Protein AF-A0A0G4M0W9-F1 (afdb_monomer)

Structure (mmCIF, N/CA/C/O backbone):
data_AF-A0A0G4M0W9-F1
#
_entry.id   AF-A0A0G4M0W9-F1
#
loop_
_atom_site.group_PDB
_atom_site.id
_atom_site.type_symbol
_atom_site.label_atom_id
_atom_site.label_alt_id
_atom_site.label_comp_id
_atom_site.label_asym_id
_atom_site.label_entity_id
_atom_site.label_seq_id
_atom_site.pdbx_PDB_ins_code
_atom_site.Cartn_x
_atom_site.Cartn_y
_atom_site.Cartn_z
_atom_site.occupancy
_atom_site.B_iso_or_equiv
_atom_site.auth_seq_id
_atom_site.auth_comp_id
_atom_site.auth_asym_id
_atom_site.auth_atom_id
_atom_site.pdbx_PDB_model_num
ATOM 1 N N . MET A 1 1 ? -17.917 -5.227 -15.278 1.00 33.41 1 MET A N 1
ATOM 2 C CA . MET A 1 1 ? -16.568 -4.629 -15.193 1.00 33.41 1 MET A CA 1
ATOM 3 C C . MET A 1 1 ? -16.250 -4.399 -13.725 1.00 33.41 1 MET A C 1
ATOM 5 O O . MET A 1 1 ? -16.982 -3.657 -13.080 1.00 33.41 1 MET A O 1
ATOM 9 N N . SER A 1 2 ? -15.272 -5.132 -13.185 1.00 32.53 2 SER A N 1
ATOM 10 C CA . SER A 1 2 ? -14.886 -5.093 -11.767 1.00 32.53 2 SER A CA 1
ATOM 11 C C . SER A 1 2 ? -14.351 -3.718 -11.388 1.00 32.53 2 SER A C 1
ATOM 13 O O . SER A 1 2 ? -13.368 -3.264 -11.968 1.00 32.53 2 SER A O 1
ATOM 15 N N . SER A 1 3 ? -14.965 -3.065 -10.403 1.00 40.91 3 SER A N 1
ATOM 16 C CA . SER A 1 3 ? -14.308 -1.964 -9.706 1.00 40.91 3 SER A CA 1
ATOM 17 C C . SER A 1 3 ? -13.368 -2.572 -8.673 1.00 40.91 3 SER A C 1
ATOM 19 O O . SER A 1 3 ? -13.816 -2.987 -7.604 1.00 40.91 3 SER A O 1
ATOM 21 N N . SER A 1 4 ? -12.072 -2.631 -8.980 1.00 42.09 4 SER A N 1
ATOM 22 C CA . SER A 1 4 ? -11.063 -2.657 -7.920 1.00 42.09 4 SER A CA 1
ATOM 23 C C . SER A 1 4 ? -11.375 -1.505 -6.966 1.00 42.09 4 SER A C 1
ATOM 25 O O . SER A 1 4 ? -11.640 -0.389 -7.417 1.00 42.09 4 SER A O 1
ATOM 27 N N . THR A 1 5 ? -11.378 -1.753 -5.659 1.00 53.47 5 THR A N 1
ATOM 28 C CA . THR A 1 5 ? -11.668 -0.750 -4.618 1.00 53.47 5 THR A CA 1
ATOM 29 C C . THR A 1 5 ? -10.527 0.261 -4.439 1.00 53.47 5 THR A C 1
ATOM 31 O O . THR A 1 5 ? -10.296 0.761 -3.348 1.00 53.47 5 THR A O 1
ATOM 34 N N . SER A 1 6 ? -9.806 0.564 -5.522 1.00 46.72 6 SER A N 1
ATOM 35 C CA . SER A 1 6 ? -8.781 1.596 -5.594 1.00 46.72 6 SER A CA 1
ATOM 36 C C . SER A 1 6 ? -9.390 2.963 -5.305 1.00 46.72 6 SER 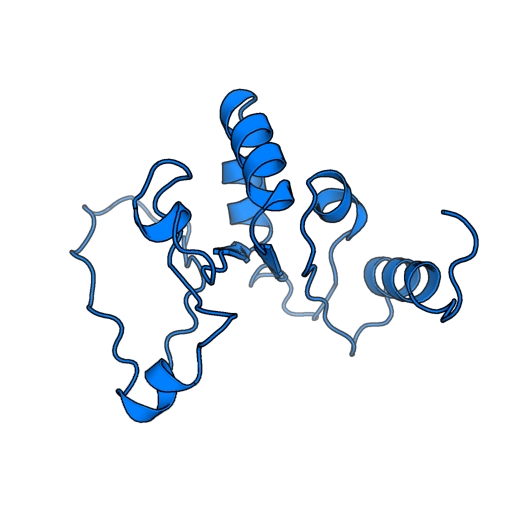A C 1
ATOM 38 O O . SER A 1 6 ? -10.316 3.375 -6.015 1.00 46.72 6 SER A O 1
ATOM 40 N N . ASP A 1 7 ? -8.828 3.680 -4.333 1.00 52.19 7 ASP A N 1
ATOM 41 C CA . ASP A 1 7 ? -9.039 5.118 -4.188 1.00 52.19 7 ASP A CA 1
ATOM 42 C C . ASP A 1 7 ? -8.621 5.801 -5.495 1.00 52.19 7 ASP A C 1
ATOM 44 O O . ASP A 1 7 ? -7.444 5.847 -5.845 1.00 52.19 7 ASP A O 1
ATOM 48 N N . ASN A 1 8 ? -9.599 6.277 -6.264 1.00 43.56 8 ASN A N 1
ATOM 49 C CA . ASN A 1 8 ? -9.361 7.038 -7.482 1.00 43.56 8 ASN A CA 1
ATOM 50 C C . ASN A 1 8 ? -9.607 8.521 -7.194 1.00 43.56 8 ASN A C 1
ATOM 52 O O . ASN A 1 8 ? -10.633 9.067 -7.591 1.00 43.56 8 ASN A O 1
ATOM 56 N N . ASP A 1 9 ? -8.676 9.154 -6.484 1.00 48.81 9 ASP A N 1
ATOM 57 C CA . ASP A 1 9 ? -8.656 10.607 -6.294 1.00 48.81 9 ASP A CA 1
ATOM 58 C C . ASP A 1 9 ? -7.920 11.246 -7.489 1.00 48.81 9 ASP A C 1
ATOM 60 O O . ASP A 1 9 ? -6.714 11.485 -7.450 1.00 48.81 9 ASP A O 1
ATOM 64 N N . SER A 1 10 ? -8.631 11.495 -8.595 1.00 40.62 10 SER A N 1
ATOM 65 C CA . SER A 1 10 ? -8.124 12.378 -9.656 1.00 40.62 10 SER A CA 1
ATOM 66 C C . SER A 1 10 ? -8.083 13.821 -9.142 1.00 40.62 10 SER A C 1
ATOM 68 O O . SER A 1 10 ? -9.080 14.323 -8.627 1.00 40.62 10 SER A O 1
ATOM 70 N N . ALA A 1 11 ? -6.942 14.495 -9.307 1.00 45.91 11 ALA A N 1
ATOM 71 C CA . ALA A 1 11 ? -6.767 15.918 -9.023 1.00 45.91 11 ALA A CA 1
ATOM 72 C C . ALA A 1 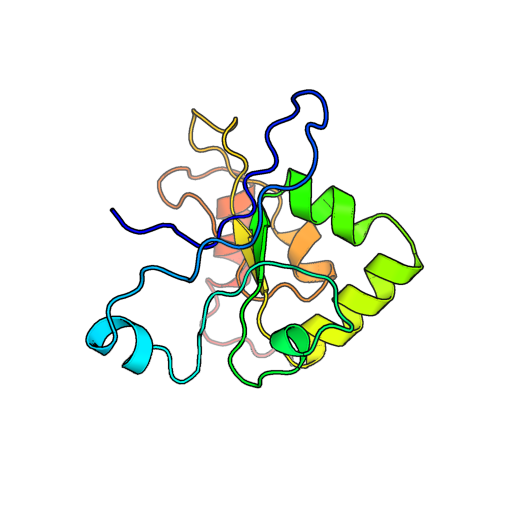11 ? -7.573 16.776 -10.019 1.00 45.91 11 ALA A C 1
ATOM 74 O O . ALA A 1 11 ? -7.057 17.241 -11.030 1.00 45.91 11 ALA A O 1
ATOM 75 N N . GLY A 1 12 ? -8.863 16.942 -9.742 1.00 38.09 12 GLY A N 1
ATOM 76 C CA . GLY A 1 12 ? -9.778 17.854 -10.420 1.00 38.09 12 GLY A CA 1
ATOM 77 C C . GLY A 1 12 ? -10.787 18.379 -9.401 1.00 38.09 12 GLY A C 1
ATOM 78 O O . GLY A 1 12 ? -11.150 17.666 -8.467 1.00 38.09 12 GLY A O 1
ATOM 79 N N . GLU A 1 13 ? -11.165 19.646 -9.533 1.00 38.12 13 GLU A N 1
ATOM 80 C CA . GLU A 1 13 ? -11.952 20.431 -8.575 1.00 38.12 13 GLU A CA 1
ATOM 81 C C . GLU A 1 13 ? -13.136 19.670 -7.937 1.00 38.12 13 GLU A C 1
ATOM 83 O O . GLU A 1 13 ? -13.900 18.964 -8.599 1.00 38.12 13 GLU A O 1
ATOM 88 N N . ARG A 1 14 ? -13.285 19.816 -6.610 1.00 46.03 14 ARG A N 1
ATOM 89 C CA . ARG A 1 14 ? -14.294 19.124 -5.789 1.00 46.03 14 ARG A CA 1
ATOM 90 C C . ARG A 1 14 ? -15.722 19.500 -6.203 1.00 46.03 14 ARG A C 1
ATOM 92 O O . ARG A 1 14 ? -16.247 20.521 -5.770 1.00 46.03 14 ARG A O 1
ATOM 99 N N . ALA A 1 15 ? -16.391 18.599 -6.918 1.00 38.00 15 ALA A N 1
ATOM 100 C CA . ALA A 1 15 ? -17.849 18.489 -6.907 1.00 38.00 15 ALA A CA 1
ATOM 101 C C . ALA A 1 15 ? -18.310 17.660 -5.681 1.00 38.00 15 ALA A C 1
ATOM 103 O O . ALA A 1 15 ? -17.584 16.758 -5.250 1.00 38.00 15 ALA A O 1
ATOM 104 N N . PRO A 1 16 ? -19.493 17.937 -5.094 1.00 36.97 16 PRO A N 1
ATOM 105 C CA . PRO A 1 16 ? -19.964 17.270 -3.880 1.00 36.97 16 PRO A CA 1
ATOM 106 C C . PRO A 1 16 ? -20.094 15.753 -4.082 1.00 36.97 16 PRO A C 1
ATOM 108 O O . PRO A 1 16 ? -20.536 15.283 -5.133 1.00 36.97 16 PRO A O 1
ATOM 111 N N . SER A 1 17 ? -19.682 14.993 -3.063 1.00 44.91 17 SER A N 1
ATOM 112 C CA . SE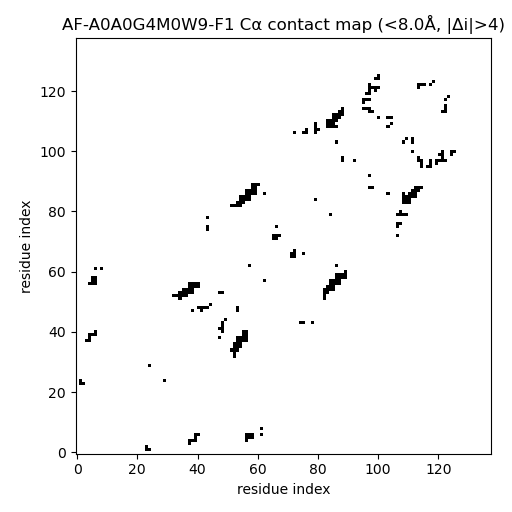R A 1 17 ? -19.545 13.536 -3.095 1.00 44.91 17 SER A CA 1
ATOM 113 C C . SER A 1 17 ? -20.845 12.843 -3.519 1.00 44.91 17 SER A C 1
ATOM 115 O O . SER A 1 17 ? -21.847 12.807 -2.801 1.00 44.91 17 SER A O 1
ATOM 117 N N . LYS A 1 18 ? -20.836 12.248 -4.718 1.00 37.72 18 LYS A N 1
ATOM 118 C CA . LYS A 1 18 ? -21.913 11.354 -5.145 1.00 37.72 18 LYS A CA 1
ATOM 119 C C . LYS A 1 18 ? -21.889 10.103 -4.266 1.00 37.72 18 LYS A C 1
ATOM 121 O O . LYS A 1 18 ? -20.885 9.401 -4.190 1.00 37.72 18 LYS A O 1
ATOM 126 N N . ARG A 1 19 ? -23.030 9.879 -3.607 1.00 43.84 19 ARG A N 1
ATOM 127 C CA . ARG A 1 19 ? -23.401 8.748 -2.745 1.00 43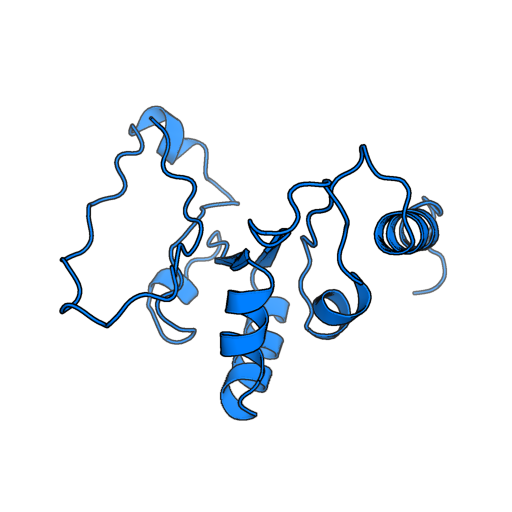.84 19 ARG A CA 1
ATOM 128 C C . ARG A 1 19 ? -22.793 7.417 -3.196 1.00 43.84 19 ARG A C 1
ATOM 130 O O . ARG A 1 19 ? -22.819 7.093 -4.382 1.00 43.84 19 ARG A O 1
ATOM 137 N N . ASN A 1 20 ? -22.331 6.652 -2.203 1.00 45.31 20 ASN A N 1
ATOM 138 C CA . ASN A 1 20 ? -21.870 5.268 -2.290 1.00 45.31 20 ASN A CA 1
ATOM 139 C C . ASN A 1 20 ? -22.658 4.467 -3.329 1.00 45.31 20 ASN A C 1
ATOM 141 O O . ASN A 1 20 ? -23.803 4.084 -3.099 1.00 45.31 20 ASN A O 1
ATOM 145 N N . SER A 1 21 ? -22.025 4.172 -4.464 1.00 46.06 21 SER A N 1
ATOM 146 C CA . SER A 1 21 ? -22.485 3.075 -5.298 1.00 46.06 21 SER A CA 1
ATOM 147 C C . SER A 1 21 ? -22.295 1.788 -4.488 1.00 46.06 21 SER A C 1
ATOM 149 O O . SER A 1 21 ? -21.155 1.538 -4.077 1.00 46.06 21 SER A O 1
ATOM 151 N N . PRO A 1 22 ? -23.341 0.980 -4.251 1.00 55.78 22 PRO A N 1
ATOM 152 C CA . PRO A 1 22 ? -23.174 -0.306 -3.588 1.00 55.78 22 PRO A CA 1
ATOM 153 C C . PRO A 1 22 ? -22.158 -1.134 -4.379 1.00 55.78 22 PRO A C 1
ATOM 155 O O . PRO A 1 22 ? -22.149 -1.085 -5.615 1.00 55.78 22 PRO A O 1
ATOM 158 N N . ASN A 1 23 ? -21.270 -1.838 -3.672 1.00 64.81 23 ASN A N 1
ATOM 159 C CA . ASN A 1 23 ? -20.318 -2.756 -4.289 1.00 64.81 23 ASN A CA 1
ATOM 160 C C . ASN A 1 23 ? -21.085 -3.692 -5.232 1.00 64.81 23 ASN A C 1
ATOM 162 O O . ASN A 1 23 ? -21.911 -4.484 -4.791 1.00 64.81 23 ASN A O 1
ATOM 166 N N . LYS A 1 24 ? -20.834 -3.582 -6.543 1.00 81.62 24 LYS A N 1
ATOM 167 C CA . LYS A 1 24 ? -21.528 -4.362 -7.587 1.00 81.62 24 LYS A CA 1
ATOM 168 C C . LYS A 1 24 ? -20.970 -5.786 -7.723 1.00 81.62 24 LYS A C 1
ATOM 170 O O . LYS A 1 24 ? -21.115 -6.412 -8.772 1.00 81.62 24 LYS A O 1
ATOM 175 N N . THR A 1 25 ? -20.279 -6.270 -6.698 1.00 86.31 25 THR A N 1
ATOM 176 C CA . THR A 1 25 ? -19.731 -7.621 -6.644 1.00 86.31 25 THR A CA 1
ATOM 177 C C . THR A 1 25 ? -20.893 -8.602 -6.572 1.00 86.31 25 THR A C 1
ATOM 179 O O . THR A 1 25 ? -21.743 -8.500 -5.690 1.00 86.31 25 THR A O 1
ATOM 182 N N . VAL A 1 26 ? -20.957 -9.543 -7.516 1.00 92.94 26 VAL A N 1
ATOM 183 C CA . VAL A 1 26 ? -21.965 -10.608 -7.468 1.00 92.94 26 VAL A CA 1
ATOM 184 C C . VAL A 1 26 ? -21.759 -11.446 -6.210 1.00 92.94 26 VAL A C 1
ATOM 186 O O . VAL A 1 26 ? -20.618 -11.693 -5.821 1.00 92.94 26 VAL A O 1
ATOM 189 N N . LYS A 1 27 ? -22.853 -11.901 -5.591 1.00 90.50 27 LYS A N 1
ATOM 190 C CA . LYS A 1 27 ? -22.816 -12.582 -4.289 1.00 90.50 27 LYS A CA 1
ATOM 191 C C . LYS A 1 27 ? -21.783 -13.713 -4.242 1.00 90.50 27 LYS A C 1
ATOM 193 O O . LYS A 1 27 ? -20.959 -13.729 -3.344 1.00 90.50 27 LYS A O 1
ATOM 198 N N . VAL A 1 28 ? -21.762 -14.573 -5.264 1.00 95.00 28 VAL A N 1
ATOM 199 C CA . VAL A 1 28 ? -20.837 -15.718 -5.347 1.00 95.00 28 VAL A CA 1
ATOM 200 C C . VAL A 1 28 ? -19.368 -15.288 -5.284 1.00 95.00 28 VAL A C 1
ATOM 202 O O . VAL A 1 28 ? -18.566 -15.972 -4.668 1.00 95.00 28 VAL A O 1
ATOM 205 N N . LEU A 1 29 ? -19.008 -14.148 -5.883 1.00 92.56 29 LEU A N 1
ATOM 206 C CA . LEU A 1 29 ? -17.645 -13.618 -5.806 1.00 92.56 29 LEU A CA 1
ATOM 207 C C . LEU A 1 29 ? -17.375 -12.942 -4.453 1.00 92.56 29 LEU A C 1
ATOM 209 O O . LEU A 1 29 ? -16.271 -13.047 -3.932 1.00 92.56 29 LEU A O 1
ATOM 213 N N . GLY A 1 30 ? -18.374 -12.261 -3.884 1.00 90.06 30 GLY A N 1
ATOM 214 C CA . GLY A 1 30 ? -18.269 -11.640 -2.562 1.00 90.06 30 GLY A CA 1
ATOM 215 C C . GLY A 1 30 ? -18.084 -12.665 -1.441 1.00 90.06 30 GLY A C 1
ATOM 216 O O . GLY A 1 30 ? -17.263 -12.452 -0.555 1.00 90.06 30 GLY A O 1
ATOM 217 N N . ASP A 1 31 ? -18.774 -13.803 -1.531 1.00 90.94 31 ASP A N 1
ATOM 218 C CA . ASP A 1 31 ? -18.706 -14.893 -0.551 1.00 90.94 31 ASP A CA 1
ATOM 219 C C . ASP A 1 31 ? -17.303 -15.542 -0.475 1.00 90.94 31 ASP A C 1
ATOM 221 O O . ASP A 1 31 ? -16.973 -16.168 0.529 1.00 90.94 31 ASP A O 1
ATOM 225 N N . LEU A 1 32 ? -16.451 -15.381 -1.502 1.00 94.25 32 LEU A N 1
ATOM 226 C CA . LEU A 1 32 ? -15.069 -15.890 -1.500 1.00 94.25 32 LEU A CA 1
ATOM 227 C C . LEU A 1 32 ? -14.104 -15.031 -0.660 1.00 94.25 32 LEU A C 1
ATOM 229 O O . LEU A 1 32 ? -13.014 -15.488 -0.317 1.00 94.25 32 LEU A O 1
ATOM 233 N N . GLY A 1 33 ? -14.477 -13.792 -0.322 1.00 90.81 33 GLY A N 1
ATOM 234 C CA . GLY A 1 33 ? -13.647 -12.830 0.413 1.00 90.81 33 GLY A CA 1
ATOM 235 C C . GLY A 1 33 ? -13.611 -13.067 1.924 1.00 90.81 33 GLY A C 1
ATOM 236 O O . GLY A 1 33 ? -13.912 -12.156 2.688 1.00 90.81 33 GLY A O 1
ATOM 237 N N . VAL A 1 34 ? -13.265 -14.280 2.366 1.00 93.31 34 VAL A N 1
ATOM 238 C CA . VAL A 1 34 ? -13.353 -14.683 3.784 1.00 93.31 34 VAL A CA 1
ATOM 239 C C . VAL A 1 34 ? -12.396 -13.873 4.665 1.00 93.31 34 VAL A C 1
ATOM 241 O O . VAL A 1 34 ? -12.839 -13.194 5.583 1.00 93.31 34 VAL A O 1
ATOM 244 N N . TYR A 1 35 ? -11.095 -13.893 4.363 1.00 95.25 35 TYR A N 1
ATOM 245 C CA . TYR A 1 35 ? -10.061 -13.206 5.158 1.00 95.25 35 TYR A CA 1
ATOM 246 C C . TYR A 1 35 ? -9.582 -11.888 4.550 1.00 95.25 35 TYR A C 1
ATOM 248 O O . TYR A 1 35 ? -8.945 -11.090 5.229 1.00 95.25 35 TYR A O 1
ATOM 256 N N . CYS A 1 36 ? -9.897 -11.667 3.274 1.00 95.38 36 CYS A N 1
ATOM 257 C CA . CYS A 1 36 ? -9.399 -10.547 2.493 1.00 95.38 36 CYS A CA 1
ATOM 258 C C . CYS A 1 36 ? -10.553 -9.917 1.711 1.00 95.38 36 CYS A C 1
ATOM 260 O O . CYS A 1 36 ? -10.896 -10.372 0.617 1.00 95.38 36 CYS A O 1
ATOM 262 N N . ALA A 1 37 ? -11.136 -8.857 2.261 1.00 93.69 37 ALA A N 1
ATOM 263 C CA . ALA A 1 37 ? -12.196 -8.078 1.644 1.00 93.69 37 ALA A CA 1
ATOM 264 C C . ALA A 1 37 ? -11.691 -6.659 1.358 1.00 93.69 37 ALA A C 1
ATOM 266 O O . ALA A 1 37 ? -11.345 -5.904 2.263 1.00 93.69 37 ALA A O 1
ATOM 267 N N . GLY A 1 38 ? -11.638 -6.280 0.080 1.00 92.81 38 GLY A N 1
ATOM 268 C CA . GLY A 1 38 ? -11.276 -4.918 -0.309 1.00 92.81 38 GLY A CA 1
ATOM 269 C C . GLY A 1 38 ? -12.371 -3.932 0.091 1.00 92.81 38 GLY A C 1
ATOM 270 O O . GLY A 1 38 ? -13.513 -4.071 -0.351 1.00 92.81 38 GLY A O 1
ATOM 271 N N . VAL A 1 39 ? -12.021 -2.920 0.886 1.00 92.75 39 VAL A N 1
ATOM 272 C CA . VAL A 1 39 ? -12.957 -1.883 1.343 1.00 92.75 39 VAL A CA 1
ATOM 273 C C . VAL A 1 39 ? -12.419 -0.498 0.991 1.00 92.75 39 VAL A C 1
ATOM 275 O O . VAL A 1 39 ? -11.209 -0.282 0.927 1.00 92.75 39 VAL A O 1
ATOM 278 N N . LYS A 1 40 ? -13.324 0.443 0.703 1.00 91.94 40 LYS A N 1
ATOM 279 C CA . LYS A 1 40 ? -12.951 1.840 0.455 1.00 91.94 40 LYS A CA 1
ATOM 280 C C . LYS A 1 40 ? -12.536 2.494 1.764 1.00 91.94 40 LYS A C 1
ATOM 282 O O . LYS A 1 40 ? -13.207 2.319 2.779 1.00 91.94 40 LYS A O 1
ATOM 287 N N . PHE A 1 41 ? -11.469 3.280 1.732 1.00 94.25 41 PHE A N 1
ATOM 288 C CA . PHE A 1 41 ? -11.014 3.955 2.934 1.00 94.25 41 PHE A CA 1
ATOM 289 C C . PHE A 1 41 ? -11.951 5.119 3.291 1.00 94.25 41 PHE A C 1
ATOM 291 O O . PHE A 1 41 ? -12.025 6.121 2.585 1.00 94.25 41 PHE A O 1
ATOM 298 N N . GLY A 1 42 ? -12.677 4.981 4.402 1.00 92.50 42 GLY A N 1
ATOM 299 C CA . GLY A 1 42 ? -13.528 6.034 4.971 1.00 92.50 42 GLY A CA 1
ATOM 300 C C . GLY A 1 42 ? -12.934 6.716 6.208 1.00 92.50 42 GLY A C 1
ATOM 301 O O . GLY A 1 42 ? -13.574 7.594 6.783 1.00 92.50 42 GLY A O 1
ATOM 302 N N . GLY A 1 43 ? -11.737 6.303 6.636 1.00 93.88 43 GLY A N 1
ATOM 303 C CA . GLY A 1 43 ? -11.123 6.686 7.908 1.00 93.88 43 GLY A CA 1
ATOM 304 C C . GLY A 1 43 ? -11.000 5.512 8.883 1.00 93.88 43 GLY A C 1
ATOM 305 O O . GLY A 1 43 ? -11.778 4.558 8.838 1.00 93.88 43 GLY A O 1
ATOM 306 N N . PHE A 1 44 ? -10.028 5.603 9.792 1.00 94.12 44 PHE A N 1
ATOM 307 C CA . PHE A 1 44 ? -9.675 4.520 10.721 1.00 94.12 44 PHE A CA 1
ATOM 308 C C . PHE A 1 44 ? -10.708 4.266 11.834 1.00 94.12 44 PHE A C 1
ATOM 310 O O . PHE A 1 44 ? -10.668 3.216 12.467 1.00 94.12 44 PHE A O 1
ATOM 317 N N . ASP A 1 45 ? -11.646 5.188 12.066 1.00 93.31 45 ASP A N 1
ATOM 318 C CA . ASP A 1 45 ? -12.673 5.049 13.112 1.00 93.31 45 ASP A CA 1
ATOM 319 C C . ASP A 1 45 ? -14.003 4.465 12.602 1.00 93.31 45 ASP A C 1
ATOM 321 O O . ASP A 1 45 ? -14.914 4.191 13.397 1.00 93.31 45 ASP A O 1
ATOM 325 N N . THR A 1 46 ? -14.118 4.252 11.287 1.00 94.19 46 THR A N 1
ATOM 326 C CA . THR A 1 46 ? -15.319 3.704 10.642 1.00 94.19 46 THR A CA 1
ATOM 327 C C . THR A 1 46 ? -15.599 2.259 11.073 1.00 94.19 46 THR A C 1
ATOM 329 O O . THR A 1 46 ? -14.713 1.564 11.568 1.00 94.19 46 THR A O 1
ATOM 332 N N . ALA A 1 47 ? -16.848 1.803 10.921 1.00 93.19 47 ALA A N 1
ATOM 333 C CA . ALA A 1 47 ? -17.211 0.408 11.194 1.00 93.19 47 ALA A CA 1
ATOM 334 C C . ALA A 1 47 ? -16.458 -0.554 10.261 1.00 93.19 47 ALA A C 1
ATOM 336 O O . ALA A 1 47 ? -15.886 -1.534 10.719 1.00 93.19 47 ALA A O 1
ATOM 337 N N . ASP A 1 48 ? -16.358 -0.184 8.985 1.00 91.06 48 ASP A N 1
ATOM 338 C CA . ASP A 1 48 ? -15.602 -0.906 7.963 1.00 91.06 48 ASP A CA 1
ATOM 339 C C . ASP A 1 48 ? -14.127 -1.124 8.353 1.00 91.06 48 ASP A C 1
ATOM 341 O O . ASP A 1 48 ? -13.582 -2.198 8.122 1.00 91.06 48 ASP A O 1
ATOM 345 N N . ALA A 1 49 ? -13.494 -0.142 9.011 1.00 93.31 49 ALA A N 1
ATOM 346 C CA . ALA A 1 49 ? -12.117 -0.232 9.517 1.00 93.31 49 ALA A CA 1
ATOM 347 C C . ALA A 1 49 ? -11.950 -1.129 10.762 1.00 93.31 49 ALA A C 1
ATOM 349 O O . ALA A 1 49 ? -10.859 -1.222 11.330 1.00 93.31 49 ALA A O 1
ATOM 350 N N . LYS A 1 50 ? -13.034 -1.743 11.244 1.00 93.88 50 LYS A N 1
ATOM 351 C CA . LYS A 1 50 ? -13.044 -2.642 12.407 1.00 93.88 50 LYS A CA 1
ATOM 352 C C . LYS A 1 50 ? -13.401 -4.078 12.030 1.00 93.88 50 LYS A C 1
ATOM 354 O O . LYS A 1 50 ? -13.344 -4.947 12.896 1.00 93.88 50 LYS A O 1
ATOM 359 N N . GLU A 1 51 ? -13.735 -4.336 10.768 1.00 93.94 51 GLU A N 1
ATOM 360 C CA . GLU A 1 51 ? -14.020 -5.689 10.296 1.00 93.94 51 GLU A CA 1
ATOM 361 C C . GLU A 1 51 ? -12.741 -6.519 10.204 1.00 93.94 51 GLU A C 1
ATOM 363 O O . GLU A 1 51 ? -11.719 -6.063 9.709 1.00 93.94 51 GLU A O 1
ATOM 368 N N . TYR A 1 52 ? -12.755 -7.762 10.670 1.00 93.56 52 TYR A N 1
ATOM 369 C CA . TYR A 1 52 ? -11.523 -8.555 10.804 1.00 93.56 52 TYR A CA 1
ATOM 370 C C . TYR A 1 52 ? -10.804 -8.839 9.473 1.00 93.56 52 TYR A C 1
ATOM 372 O O . TYR A 1 52 ? -9.601 -9.084 9.466 1.00 93.56 52 TYR A O 1
ATOM 380 N N . ASN A 1 53 ? -11.533 -8.823 8.357 1.00 94.62 53 ASN A N 1
ATOM 381 C CA . ASN A 1 53 ? -11.037 -9.176 7.030 1.00 94.62 53 ASN A CA 1
ATOM 382 C C . ASN A 1 53 ? -10.867 -7.974 6.092 1.00 94.62 53 ASN A C 1
ATOM 384 O O . ASN A 1 53 ? -10.580 -8.173 4.909 1.00 94.62 53 ASN A O 1
ATOM 388 N N . HIS A 1 54 ? -11.068 -6.738 6.565 1.00 96.12 54 HIS A N 1
ATOM 389 C CA . HIS A 1 54 ? -10.962 -5.577 5.687 1.00 96.12 54 HIS A CA 1
ATOM 390 C C . HIS A 1 54 ? -9.515 -5.331 5.243 1.00 96.12 54 HIS A C 1
ATOM 392 O O . HIS A 1 54 ? -8.556 -5.514 5.993 1.00 96.12 54 HIS A O 1
ATOM 398 N N . ILE A 1 55 ? -9.375 -4.880 3.998 1.00 97.50 55 ILE A N 1
ATOM 399 C CA . ILE A 1 55 ? -8.106 -4.465 3.410 1.00 97.50 55 ILE A CA 1
ATOM 400 C C . ILE A 1 55 ? -8.288 -3.102 2.761 1.00 97.50 55 ILE A C 1
ATOM 402 O O . ILE A 1 55 ? -9.080 -2.945 1.824 1.00 97.50 55 ILE A O 1
ATOM 406 N N . PHE A 1 56 ? -7.479 -2.137 3.195 1.00 96.94 56 PHE A N 1
ATOM 407 C CA . PHE A 1 56 ? -7.346 -0.855 2.508 1.00 96.94 56 PHE A CA 1
ATOM 408 C C . PHE A 1 56 ? -6.261 -0.920 1.435 1.00 96.94 56 PHE A C 1
ATOM 410 O O . PHE A 1 56 ? -5.181 -1.467 1.655 1.00 96.94 56 PHE A O 1
ATOM 417 N N . SER A 1 57 ? -6.558 -0.370 0.256 1.00 97.19 57 SER A N 1
ATOM 418 C CA . SER A 1 57 ? -5.644 -0.325 -0.891 1.00 97.19 57 SER A CA 1
ATOM 419 C C . SER A 1 57 ? -5.396 1.114 -1.336 1.00 97.19 57 SER A C 1
ATOM 421 O O . SER A 1 57 ? -6.250 1.716 -1.986 1.00 97.19 57 SER A O 1
ATOM 423 N N . PHE A 1 58 ? -4.201 1.630 -1.065 1.00 97.00 58 PHE A N 1
ATOM 424 C CA . PHE A 1 58 ? -3.789 2.984 -1.428 1.00 97.00 58 PHE A CA 1
ATOM 425 C C . PHE A 1 58 ? -2.896 2.997 -2.673 1.00 97.00 58 PHE A C 1
ATOM 427 O O . PHE A 1 58 ? -2.023 2.148 -2.829 1.00 97.00 58 PHE A O 1
ATOM 434 N N . MET A 1 59 ? -3.077 3.994 -3.539 1.00 96.56 59 MET A N 1
ATOM 435 C CA . MET A 1 59 ? -1.995 4.417 -4.441 1.00 96.56 59 MET A CA 1
ATOM 436 C C . MET A 1 59 ? -0.975 5.259 -3.661 1.00 96.56 59 MET A C 1
ATOM 438 O O . MET A 1 59 ? -1.344 5.835 -2.636 1.00 96.56 59 MET A O 1
ATOM 442 N N . GLU A 1 60 ? 0.274 5.351 -4.124 1.00 95.81 60 GLU A N 1
ATOM 443 C CA . GLU A 1 60 ? 1.369 6.059 -3.425 1.00 95.81 60 GLU A CA 1
ATOM 444 C C . GLU A 1 60 ? 0.976 7.478 -2.990 1.00 95.81 60 GLU A C 1
ATOM 446 O O . GLU A 1 60 ? 1.090 7.829 -1.814 1.00 95.81 60 GLU A O 1
ATOM 451 N N . SER A 1 61 ? 0.416 8.263 -3.913 1.00 94.81 61 SER A N 1
ATOM 452 C CA . SER A 1 61 ? -0.037 9.634 -3.650 1.00 94.81 61 SER A CA 1
ATOM 453 C C . SER A 1 61 ? -1.145 9.714 -2.589 1.00 94.81 61 SER A C 1
ATOM 455 O O . SER A 1 61 ? -1.140 10.600 -1.727 1.00 94.81 61 SER A O 1
ATOM 457 N N . SER A 1 62 ? -2.088 8.765 -2.597 1.00 95.12 62 SER A N 1
ATOM 458 C CA . SER A 1 62 ? -3.143 8.680 -1.578 1.00 95.12 62 SER A CA 1
ATOM 459 C C . SER A 1 62 ? -2.570 8.244 -0.230 1.00 95.12 62 SER A C 1
ATOM 461 O O . SER A 1 62 ? -2.940 8.795 0.808 1.00 95.12 62 SER A O 1
ATOM 463 N N . PHE A 1 63 ? -1.626 7.302 -0.227 1.00 96.19 63 PHE A N 1
ATOM 464 C CA . PHE A 1 63 ? -0.942 6.871 0.985 1.00 96.19 63 PHE A CA 1
ATOM 465 C C . PHE A 1 63 ? -0.197 8.036 1.640 1.00 96.19 63 PHE A C 1
ATOM 467 O O . PHE A 1 63 ? -0.334 8.257 2.844 1.00 96.19 63 PHE A O 1
ATOM 474 N N . GLU A 1 64 ? 0.557 8.822 0.869 1.00 94.12 64 GLU A N 1
ATOM 475 C CA . GLU A 1 64 ? 1.287 9.984 1.382 1.00 94.12 64 GLU A CA 1
ATOM 476 C C . GLU A 1 64 ? 0.330 10.999 2.025 1.00 94.12 64 GLU A C 1
ATOM 478 O O . GLU A 1 64 ? 0.527 11.418 3.170 1.00 94.12 64 GLU A O 1
ATOM 483 N N . LYS A 1 65 ? -0.772 11.323 1.340 1.00 93.38 65 LYS A N 1
ATOM 484 C CA . LYS A 1 65 ? -1.819 12.222 1.849 1.00 93.38 65 LYS A CA 1
ATOM 485 C C . LYS A 1 65 ? -2.399 11.748 3.186 1.00 93.38 65 LYS A C 1
ATOM 487 O O . LYS A 1 65 ? -2.578 12.564 4.091 1.00 93.38 65 LYS A O 1
ATOM 492 N N . HIS A 1 66 ? -2.655 10.448 3.332 1.00 91.44 66 HIS A N 1
ATOM 493 C CA . HIS A 1 66 ? -3.254 9.859 4.536 1.00 91.44 66 HIS A CA 1
ATOM 494 C C . HIS A 1 66 ? -2.238 9.460 5.622 1.00 91.44 66 HIS A C 1
ATOM 496 O O . HIS A 1 66 ? -2.646 9.052 6.705 1.00 91.44 66 HIS A O 1
ATOM 502 N N . SER A 1 67 ? -0.931 9.604 5.380 1.00 91.38 67 SER A N 1
ATOM 503 C CA . SER A 1 67 ? 0.132 9.218 6.326 1.00 91.38 67 SER A CA 1
ATOM 504 C C . SER A 1 67 ? 1.039 10.375 6.765 1.00 91.38 67 SER A C 1
ATOM 506 O O . SER A 1 67 ? 1.931 10.168 7.602 1.00 91.38 67 SER A O 1
ATOM 508 N N . ARG A 1 68 ? 0.820 11.583 6.217 1.00 89.56 68 ARG A N 1
ATOM 509 C CA . ARG A 1 68 ? 1.594 12.802 6.500 1.00 89.56 68 ARG A CA 1
ATOM 510 C C . ARG A 1 68 ? 1.227 13.496 7.822 1.00 89.56 68 ARG A C 1
ATOM 512 O O . ARG A 1 68 ? 2.160 13.823 8.556 1.00 89.56 68 ARG A O 1
ATOM 519 N N . PRO A 1 69 ? -0.056 13.732 8.173 1.00 93.69 69 PRO A N 1
ATOM 520 C CA . PRO A 1 69 ? -0.405 14.297 9.480 1.00 93.69 69 PRO A CA 1
ATOM 521 C C . PRO A 1 69 ? 0.031 13.372 10.623 1.00 93.69 69 PRO A C 1
ATOM 523 O O . PRO A 1 69 ? -0.048 12.149 10.490 1.00 93.69 69 PRO A O 1
ATOM 526 N N . LYS A 1 70 ? 0.472 13.932 11.755 1.00 93.12 70 LYS A N 1
ATOM 527 C CA . LYS A 1 70 ? 1.016 13.150 12.881 1.00 93.12 70 LYS A CA 1
ATOM 528 C C . LYS A 1 70 ? -0.011 12.161 13.439 1.00 93.12 70 LYS A C 1
ATOM 530 O O . LYS A 1 70 ? 0.319 11.005 13.696 1.00 93.12 70 LYS A O 1
ATOM 535 N N . GLU A 1 71 ? -1.249 12.604 13.588 1.00 93.69 71 GLU A N 1
ATOM 536 C CA . GLU A 1 71 ? -2.362 11.820 14.118 1.00 93.69 71 GLU A CA 1
ATOM 537 C C . GLU A 1 71 ? -2.745 10.703 13.139 1.00 93.69 71 GLU A C 1
ATOM 539 O O . GLU A 1 71 ? -2.920 9.553 13.539 1.00 93.69 71 GLU A O 1
ATOM 544 N N . ALA A 1 72 ? -2.792 11.025 11.841 1.00 92.50 72 ALA A N 1
ATOM 545 C CA . ALA A 1 72 ? -3.091 10.065 10.781 1.00 92.50 72 ALA A CA 1
ATOM 546 C C . ALA A 1 72 ? -1.996 8.994 10.662 1.00 92.50 72 ALA A C 1
ATOM 548 O O . ALA A 1 72 ? -2.301 7.808 10.559 1.00 92.50 72 ALA A O 1
ATOM 549 N N . LYS A 1 73 ? -0.723 9.394 10.787 1.00 93.75 73 LYS A N 1
ATOM 550 C CA . LYS A 1 73 ? 0.421 8.484 10.907 1.00 93.75 73 LYS A CA 1
ATOM 551 C C . LYS A 1 73 ? 0.230 7.492 12.055 1.00 93.75 73 LYS A C 1
ATOM 553 O O . LYS A 1 73 ? 0.290 6.292 11.830 1.00 93.75 73 LYS A O 1
ATOM 558 N N . GLN A 1 74 ? -0.035 7.980 13.266 1.00 95.62 74 GLN A N 1
ATOM 559 C CA . GLN A 1 74 ? -0.201 7.116 14.439 1.00 95.62 74 GLN A CA 1
ATOM 560 C C . GLN A 1 74 ? -1.424 6.197 14.333 1.00 95.62 74 GLN A C 1
ATOM 562 O O . GLN A 1 74 ? -1.419 5.096 14.882 1.00 95.62 74 GLN A O 1
ATOM 567 N N . ALA A 1 75 ? -2.498 6.655 13.687 1.00 95.69 75 ALA A N 1
ATOM 568 C CA . ALA A 1 75 ? -3.671 5.830 13.420 1.00 95.69 75 ALA A CA 1
ATOM 569 C C . ALA A 1 75 ? -3.351 4.711 12.417 1.00 95.69 75 ALA A C 1
ATOM 571 O O . ALA A 1 75 ? -3.704 3.562 12.667 1.00 95.69 75 ALA A O 1
ATOM 572 N N . MET A 1 76 ? -2.618 5.029 11.347 1.00 96.00 76 MET A N 1
ATOM 573 C CA . MET A 1 76 ? -2.160 4.061 10.351 1.00 96.00 76 MET A CA 1
ATOM 574 C C . MET A 1 76 ? -1.221 3.011 10.950 1.00 96.00 76 MET A C 1
ATOM 576 O O . MET A 1 76 ? -1.430 1.822 10.727 1.00 96.00 76 MET A O 1
ATOM 580 N N . ASP A 1 77 ? -0.244 3.432 11.759 1.00 95.69 77 ASP A N 1
ATOM 581 C CA . ASP A 1 77 ? 0.684 2.512 12.423 1.00 95.69 77 ASP A CA 1
ATOM 582 C C . ASP A 1 77 ? -0.093 1.529 13.326 1.00 95.69 77 ASP A C 1
ATOM 584 O O . ASP A 1 77 ? 0.098 0.318 13.242 1.00 95.69 77 ASP A O 1
ATOM 588 N N . ARG A 1 78 ? -1.054 2.024 14.127 1.00 96.12 78 ARG A N 1
ATOM 589 C CA . ARG A 1 78 ? -1.926 1.179 14.971 1.00 96.12 78 ARG A CA 1
ATOM 590 C C . ARG A 1 78 ? -2.827 0.248 14.163 1.00 96.12 78 ARG A C 1
ATOM 592 O O . ARG A 1 78 ? -3.050 -0.887 14.578 1.00 96.12 78 ARG A O 1
ATOM 599 N N . HIS A 1 79 ? -3.365 0.728 13.046 1.00 96.94 79 HIS A N 1
ATOM 600 C CA . HIS A 1 79 ? -4.188 -0.071 12.145 1.00 96.94 79 HIS A CA 1
ATOM 601 C C . HIS A 1 79 ? -3.388 -1.248 11.573 1.00 96.94 79 HIS A C 1
ATOM 603 O O . HIS A 1 79 ? -3.822 -2.396 11.670 1.00 96.94 79 HIS A O 1
ATOM 609 N N . ASN A 1 80 ? -2.188 -0.984 11.055 1.00 97.12 80 ASN A N 1
ATOM 610 C CA . ASN A 1 80 ? -1.352 -1.988 10.395 1.00 97.12 80 ASN A CA 1
ATOM 611 C C . ASN A 1 80 ? -0.805 -3.065 11.348 1.00 97.12 80 ASN A C 1
ATOM 613 O O . ASN A 1 80 ? -0.371 -4.123 10.903 1.00 97.12 80 ASN A O 1
ATOM 617 N N . MET A 1 81 ? -0.885 -2.854 12.664 1.00 96.50 81 MET A N 1
ATOM 618 C CA . MET A 1 81 ? -0.609 -3.907 13.649 1.00 96.50 81 MET A CA 1
ATOM 619 C C . MET A 1 81 ? -1.692 -4.994 13.707 1.00 96.50 81 MET A C 1
ATOM 621 O O . MET A 1 81 ? -1.447 -6.053 14.278 1.00 96.50 81 MET A O 1
ATOM 625 N N . ARG A 1 82 ? -2.905 -4.726 13.204 1.00 96.00 82 ARG A N 1
ATOM 626 C CA . ARG A 1 82 ? -4.069 -5.623 13.345 1.00 96.00 82 ARG A CA 1
ATOM 627 C C . ARG A 1 82 ? -4.722 -5.998 12.021 1.00 96.00 82 ARG A C 1
ATOM 629 O O . ARG A 1 82 ? -5.365 -7.039 11.958 1.00 96.00 82 ARG A O 1
ATOM 636 N N . TYR A 1 83 ? -4.560 -5.169 10.996 1.00 97.50 83 TYR A N 1
ATOM 637 C CA . TYR A 1 83 ? -5.233 -5.320 9.712 1.00 97.50 83 TYR A CA 1
ATOM 638 C C . TYR A 1 83 ? -4.255 -5.152 8.557 1.00 97.50 83 TYR A C 1
ATOM 640 O O . TYR A 1 83 ? -3.212 -4.501 8.683 1.00 97.50 83 TYR A O 1
ATOM 648 N N . LEU A 1 84 ? -4.603 -5.742 7.417 1.00 97.88 84 LEU A N 1
ATOM 649 C CA . LEU A 1 84 ? -3.766 -5.702 6.230 1.00 97.88 84 LEU A CA 1
ATOM 650 C C . LEU A 1 84 ? -3.991 -4.413 5.435 1.00 97.88 84 LEU A C 1
ATOM 652 O O . LEU A 1 84 ? -5.115 -3.957 5.222 1.00 97.88 84 LEU A O 1
ATOM 656 N N . MET A 1 85 ? -2.899 -3.862 4.920 1.00 98.00 85 MET A N 1
ATOM 657 C CA . MET A 1 85 ? -2.898 -2.720 4.019 1.00 98.00 85 MET A CA 1
ATOM 658 C C . MET A 1 85 ? -2.072 -3.036 2.777 1.00 98.00 85 MET A C 1
ATOM 660 O O . MET A 1 85 ? -0.992 -3.630 2.849 1.00 98.00 85 MET A O 1
ATOM 664 N N . ARG A 1 86 ? -2.586 -2.600 1.627 1.00 98.38 86 ARG A N 1
ATOM 665 C CA . ARG A 1 86 ? -1.912 -2.674 0.336 1.00 98.38 86 ARG A CA 1
ATOM 666 C C . ARG A 1 86 ? -1.572 -1.284 -0.176 1.00 98.38 86 ARG A C 1
ATOM 668 O O . ARG A 1 86 ? -2.418 -0.394 -0.168 1.00 98.38 86 ARG A O 1
ATOM 675 N N . VAL A 1 87 ? -0.361 -1.136 -0.696 1.00 98.19 87 VAL A N 1
ATOM 676 C CA . VAL A 1 87 ? 0.046 0.013 -1.509 1.00 98.19 87 VAL A CA 1
ATOM 677 C C . VAL A 1 87 ? 0.389 -0.472 -2.909 1.00 98.19 87 VAL A C 1
ATOM 679 O O . VAL A 1 87 ? 0.913 -1.572 -3.069 1.00 98.19 87 VAL A O 1
ATOM 682 N N . TYR A 1 88 ? 0.057 0.312 -3.930 1.00 97.69 88 TYR A N 1
ATOM 683 C CA . TYR A 1 88 ? 0.382 0.010 -5.322 1.00 97.69 88 TYR A CA 1
ATOM 684 C C . TYR A 1 88 ? 0.847 1.266 -6.075 1.00 97.69 88 TYR A C 1
ATOM 686 O O . TYR A 1 88 ? 0.561 2.379 -5.621 1.00 97.69 88 TYR A O 1
ATOM 694 N N . PRO A 1 89 ? 1.557 1.104 -7.210 1.00 97.31 89 PRO A N 1
ATOM 695 C CA . PRO A 1 89 ? 2.181 2.219 -7.905 1.00 97.31 89 PRO A CA 1
ATOM 696 C C . PRO A 1 89 ? 1.147 3.219 -8.430 1.00 97.31 89 PRO A C 1
ATOM 698 O O . PRO A 1 89 ? 0.059 2.835 -8.874 1.00 97.31 89 PRO A O 1
ATOM 701 N N . ASP A 1 90 ? 1.491 4.502 -8.402 1.00 95.94 90 ASP A N 1
ATOM 702 C CA . ASP A 1 90 ? 0.648 5.555 -8.956 1.00 95.94 90 ASP A CA 1
ATOM 703 C C . ASP A 1 90 ? 0.439 5.374 -10.468 1.00 95.94 90 ASP A C 1
ATOM 705 O O . ASP A 1 90 ? 1.309 4.912 -11.211 1.00 95.94 90 ASP A O 1
ATOM 709 N N . ARG A 1 91 ? -0.715 5.841 -10.957 1.00 92.38 91 ARG A N 1
ATOM 710 C CA . ARG A 1 91 ? -1.095 5.736 -12.377 1.00 92.38 91 ARG A CA 1
ATOM 711 C C . ARG A 1 91 ? -0.108 6.413 -13.334 1.00 92.38 91 ARG A C 1
ATOM 713 O O . ARG A 1 91 ? -0.042 6.007 -14.487 1.00 92.38 91 ARG A O 1
ATOM 720 N N . TYR A 1 92 ? 0.637 7.429 -12.885 1.00 92.88 92 TYR A N 1
ATOM 721 C CA . TYR A 1 92 ? 1.594 8.154 -13.732 1.00 92.88 92 TYR A CA 1
ATOM 722 C C . TYR A 1 92 ? 2.895 7.387 -13.993 1.00 92.88 92 TYR A C 1
ATOM 724 O O . TYR A 1 92 ? 3.713 7.817 -14.808 1.00 92.88 92 TYR A O 1
ATOM 732 N N . ARG A 1 93 ? 3.105 6.236 -13.347 1.00 93.69 93 ARG A N 1
ATOM 733 C CA . ARG A 1 93 ? 4.244 5.349 -13.615 1.00 93.69 93 ARG A CA 1
ATOM 734 C C . ARG A 1 93 ? 3.999 4.518 -14.875 1.00 93.69 93 ARG A C 1
ATOM 736 O O . ARG A 1 93 ? 4.052 3.293 -14.853 1.00 93.69 93 ARG A O 1
ATOM 743 N N . TYR A 1 94 ? 3.745 5.191 -15.999 1.00 94.19 94 TYR A N 1
ATOM 744 C CA . TYR A 1 94 ? 3.403 4.568 -17.287 1.00 94.19 94 TYR A CA 1
ATOM 745 C C . TYR A 1 94 ? 4.501 3.637 -17.814 1.00 94.19 94 TYR A C 1
ATOM 747 O O . TYR A 1 94 ? 4.218 2.663 -18.504 1.00 94.19 94 TYR A O 1
ATOM 755 N N . GLN A 1 95 ? 5.756 3.909 -17.451 1.00 95.31 95 GLN A N 1
ATOM 756 C CA . GLN A 1 95 ? 6.910 3.065 -17.771 1.00 95.31 95 GLN A CA 1
ATOM 757 C C . GLN A 1 95 ? 7.066 1.874 -16.810 1.00 95.31 95 GLN A C 1
ATOM 759 O O . GLN A 1 95 ? 8.095 1.210 -16.822 1.00 95.31 95 GLN A O 1
ATOM 764 N N . SER A 1 96 ? 6.062 1.600 -15.968 1.00 95.38 96 SER A N 1
ATOM 765 C CA . SER A 1 96 ? 6.087 0.531 -14.964 1.00 95.38 96 SER A CA 1
ATOM 766 C C . SER A 1 96 ? 7.258 0.629 -13.978 1.00 95.38 96 SER A C 1
ATOM 768 O O . SER A 1 96 ? 7.738 -0.394 -13.499 1.00 95.38 96 SER A O 1
ATOM 770 N N . THR A 1 97 ? 7.730 1.838 -13.660 1.00 97.69 97 THR A N 1
ATOM 771 C CA . THR A 1 97 ? 8.737 2.030 -12.603 1.00 97.69 97 THR A CA 1
ATOM 772 C C . THR A 1 97 ? 8.150 1.688 -11.233 1.00 97.69 97 THR A C 1
ATOM 774 O O . THR A 1 97 ? 6.933 1.752 -11.038 1.00 97.69 97 THR A O 1
ATOM 777 N N . ASN A 1 98 ? 8.997 1.333 -10.273 1.00 97.75 98 ASN A N 1
ATOM 778 C CA . ASN A 1 98 ? 8.617 1.050 -8.894 1.00 97.75 98 ASN A CA 1
ATOM 779 C C . ASN A 1 98 ? 8.957 2.212 -7.961 1.00 97.75 98 ASN A C 1
ATOM 781 O O . ASN A 1 98 ? 9.748 3.111 -8.264 1.00 97.75 98 ASN A O 1
ATOM 785 N N . PHE A 1 99 ? 8.309 2.198 -6.807 1.00 97.44 99 PHE A N 1
ATOM 786 C CA . PHE A 1 99 ? 8.608 3.067 -5.678 1.00 97.44 99 PHE A CA 1
ATOM 787 C C . PHE A 1 99 ? 9.653 2.439 -4.755 1.00 97.44 99 PHE A C 1
ATOM 789 O O . PHE A 1 99 ? 9.968 1.259 -4.888 1.00 97.44 99 PHE A O 1
ATOM 796 N N . ASP A 1 100 ? 10.161 3.214 -3.795 1.00 97.44 100 ASP A N 1
ATOM 797 C CA . ASP A 1 100 ? 10.961 2.672 -2.693 1.00 97.44 100 ASP A CA 1
ATOM 798 C C . ASP A 1 100 ? 10.037 1.966 -1.676 1.00 97.44 100 ASP A C 1
ATOM 800 O O . ASP A 1 100 ? 9.240 2.639 -1.008 1.00 97.44 100 ASP A O 1
ATOM 804 N N . PRO A 1 101 ? 10.097 0.626 -1.543 1.00 97.19 101 PRO A N 1
ATOM 805 C CA . PRO A 1 101 ? 9.204 -0.110 -0.654 1.00 97.19 101 PRO A CA 1
ATOM 806 C C . PRO A 1 101 ? 9.471 0.161 0.836 1.00 97.19 101 PRO A C 1
ATOM 808 O O . PRO A 1 101 ? 8.558 0.014 1.657 1.00 97.19 101 PRO A O 1
ATOM 811 N N . LEU A 1 102 ? 10.672 0.633 1.205 1.00 96.62 102 LEU A N 1
AT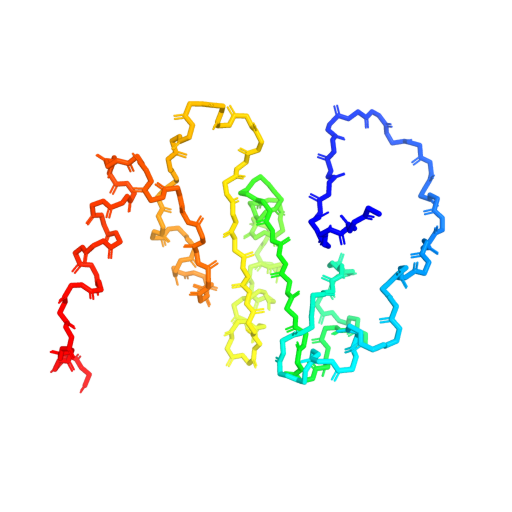OM 812 C CA . LEU A 1 102 ? 11.042 0.914 2.597 1.00 96.62 102 LEU A CA 1
ATOM 813 C C . LEU A 1 102 ? 10.145 1.986 3.226 1.00 96.62 102 LEU A C 1
ATOM 815 O O . LEU A 1 102 ? 9.864 1.934 4.426 1.00 96.62 102 LEU A O 1
ATOM 819 N N . VAL A 1 103 ? 9.671 2.949 2.428 1.00 95.81 103 VAL A N 1
ATOM 820 C CA . VAL A 1 103 ? 8.776 4.027 2.883 1.00 95.81 103 VAL A CA 1
ATOM 821 C C . VAL A 1 103 ? 7.471 3.461 3.451 1.00 95.81 103 VAL A C 1
ATOM 823 O O . VAL A 1 103 ? 6.970 3.961 4.460 1.00 95.81 103 VAL A O 1
ATOM 826 N N . TYR A 1 104 ? 6.956 2.390 2.846 1.00 97.50 104 TYR A N 1
ATOM 827 C CA . TYR A 1 104 ? 5.692 1.758 3.222 1.00 97.50 104 TYR A CA 1
ATOM 828 C C . TYR A 1 104 ? 5.886 0.704 4.313 1.0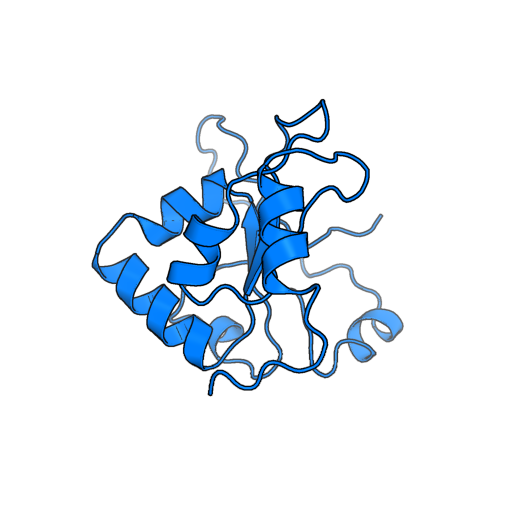0 97.50 104 TYR A C 1
ATOM 830 O O . TYR A 1 104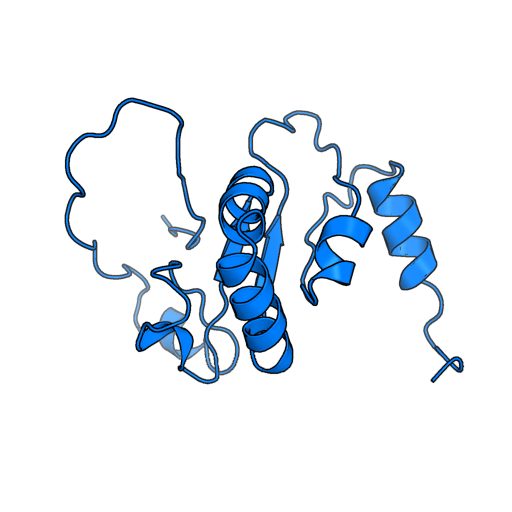 ? 5.130 0.686 5.287 1.00 97.50 104 TYR A O 1
ATOM 838 N N . TRP A 1 105 ? 6.939 -0.114 4.225 1.00 97.12 105 TRP A N 1
ATOM 839 C CA . TRP A 1 105 ? 7.251 -1.105 5.263 1.00 97.12 105 TRP A CA 1
ATOM 840 C C . TRP A 1 105 ? 7.526 -0.459 6.623 1.00 97.12 105 TRP A C 1
ATOM 842 O O . TRP A 1 105 ? 7.060 -0.955 7.645 1.00 97.12 105 TRP A O 1
ATOM 852 N N . ARG A 1 106 ? 8.173 0.716 6.659 1.00 94.75 106 ARG A N 1
ATOM 853 C CA . ARG A 1 106 ? 8.363 1.497 7.901 1.00 94.75 106 ARG A CA 1
ATOM 854 C C . ARG A 1 106 ? 7.058 1.979 8.545 1.00 94.75 106 ARG A C 1
ATOM 856 O O . ARG A 1 106 ? 7.088 2.436 9.683 1.00 94.75 106 ARG A O 1
ATOM 863 N N . ARG A 1 107 ? 5.931 1.914 7.832 1.00 95.50 107 ARG A N 1
ATOM 864 C CA . ARG A 1 107 ? 4.577 2.197 8.342 1.00 95.50 107 ARG A CA 1
ATOM 865 C C . ARG A 1 107 ? 3.762 0.926 8.581 1.00 95.50 107 ARG A C 1
ATOM 867 O O . ARG A 1 107 ? 2.548 0.997 8.736 1.00 95.50 107 ARG A O 1
ATOM 874 N N . GLY A 1 108 ? 4.401 -0.242 8.562 1.00 96.50 108 GLY A N 1
ATOM 875 C CA . GLY A 1 108 ? 3.746 -1.532 8.770 1.00 96.50 108 GLY A CA 1
ATOM 876 C C . GLY A 1 108 ? 2.893 -2.013 7.595 1.00 96.50 108 GLY A C 1
ATOM 877 O O . GLY A 1 108 ? 2.132 -2.959 7.765 1.00 96.50 108 GLY A O 1
ATOM 878 N N . VAL A 1 109 ? 2.985 -1.393 6.412 1.00 98.00 109 VAL A N 1
ATOM 879 C CA . VAL A 1 109 ? 2.272 -1.888 5.222 1.00 98.00 109 VAL A CA 1
ATOM 880 C C . VAL A 1 109 ? 2.827 -3.258 4.850 1.00 98.00 109 VAL A C 1
ATOM 882 O O . VAL A 1 109 ? 4.015 -3.385 4.574 1.00 98.00 109 VAL A O 1
ATOM 885 N N . GLN A 1 110 ? 1.968 -4.272 4.808 1.00 97.50 110 GLN A N 1
ATOM 886 C CA . GLN A 1 110 ? 2.375 -5.656 4.561 1.00 97.50 110 GLN A CA 1
ATOM 887 C C . GLN A 1 110 ? 2.417 -5.973 3.062 1.00 97.50 110 GLN A C 1
ATOM 889 O O . GLN A 1 110 ? 3.267 -6.732 2.609 1.00 97.50 110 GLN A O 1
ATOM 894 N N . MET A 1 111 ? 1.521 -5.370 2.272 1.00 97.81 111 MET A N 1
ATOM 895 C CA . MET A 1 111 ? 1.406 -5.625 0.832 1.00 97.81 111 MET A CA 1
ATOM 896 C C . MET A 1 111 ? 1.872 -4.418 0.008 1.00 97.81 111 MET A C 1
ATOM 898 O O . MET A 1 111 ? 1.062 -3.661 -0.527 1.00 97.81 111 MET A O 1
ATOM 902 N N . ALA A 1 112 ? 3.185 -4.239 -0.125 1.00 97.69 112 ALA A N 1
ATOM 903 C CA . ALA A 1 112 ? 3.768 -3.279 -1.064 1.00 97.69 112 ALA A CA 1
ATOM 904 C C . ALA A 1 112 ? 3.830 -3.897 -2.476 1.00 97.69 112 ALA A C 1
ATOM 906 O O . ALA A 1 112 ? 4.764 -4.620 -2.811 1.00 97.69 112 ALA A O 1
ATOM 907 N N . ALA A 1 113 ? 2.804 -3.665 -3.299 1.00 97.38 113 ALA A N 1
ATOM 908 C CA . ALA A 1 113 ? 2.702 -4.253 -4.632 1.00 97.38 113 ALA A CA 1
ATOM 909 C C . ALA A 1 113 ? 3.595 -3.511 -5.638 1.00 97.38 113 ALA A C 1
ATOM 911 O O . ALA A 1 113 ? 3.475 -2.299 -5.797 1.00 97.38 113 ALA A O 1
ATOM 912 N N . MET A 1 114 ? 4.441 -4.255 -6.350 1.00 95.75 114 MET A N 1
ATOM 913 C CA . MET A 1 114 ? 5.393 -3.729 -7.334 1.00 95.75 114 MET A CA 1
ATOM 914 C C . MET A 1 114 ? 5.188 -4.345 -8.720 1.00 95.75 114 MET A C 1
ATOM 916 O O . MET A 1 114 ? 4.569 -5.398 -8.875 1.00 95.75 114 MET A O 1
ATOM 920 N N . ASN A 1 115 ? 5.737 -3.675 -9.726 1.00 97.44 115 ASN A N 1
ATOM 921 C CA . ASN A 1 115 ? 5.831 -4.100 -11.114 1.00 97.44 115 ASN A CA 1
ATOM 922 C C . ASN A 1 115 ? 7.026 -5.052 -11.285 1.00 97.44 115 ASN A C 1
ATOM 924 O O . ASN A 1 115 ? 8.161 -4.610 -11.456 1.00 97.44 115 ASN A O 1
ATOM 928 N N . TRP A 1 116 ? 6.770 -6.362 -11.239 1.00 96.19 116 TRP A N 1
ATOM 929 C CA . TRP A 1 116 ? 7.793 -7.419 -11.344 1.00 96.19 116 TRP A CA 1
ATOM 930 C C . TRP A 1 116 ? 8.538 -7.441 -12.683 1.00 96.19 116 TRP A C 1
ATOM 932 O O . TRP A 1 116 ? 9.672 -7.901 -12.752 1.00 96.19 116 TRP A O 1
ATOM 942 N N . GLN A 1 117 ? 7.926 -6.916 -13.743 1.00 96.62 117 GLN A N 1
ATOM 943 C CA . GLN A 1 117 ? 8.537 -6.806 -15.066 1.00 96.62 117 GLN A CA 1
ATOM 944 C C . GLN A 1 117 ? 9.683 -5.781 -15.137 1.00 96.62 117 GLN A C 1
ATOM 946 O O . GLN A 1 117 ? 10.456 -5.812 -16.092 1.00 96.62 117 GLN A O 1
ATOM 951 N N . THR A 1 118 ? 9.797 -4.876 -14.156 1.00 97.19 118 THR A N 1
ATOM 952 C CA . THR A 1 118 ? 10.805 -3.807 -14.132 1.00 97.19 118 THR A CA 1
ATOM 953 C C . THR A 1 118 ? 11.802 -4.054 -13.006 1.00 97.19 118 THR A C 1
ATOM 955 O O . THR A 1 118 ? 11.481 -3.882 -11.831 1.00 97.19 118 THR A O 1
ATOM 958 N N . PHE A 1 119 ? 13.034 -4.427 -13.358 1.00 96.62 119 PHE A N 1
ATOM 959 C CA . PHE A 1 119 ? 14.106 -4.676 -12.391 1.00 96.62 119 PHE A CA 1
ATOM 960 C C . PHE A 1 119 ? 14.875 -3.391 -12.033 1.00 96.62 119 PHE A C 1
ATOM 962 O O . PHE A 1 119 ? 16.038 -3.204 -12.390 1.00 96.62 119 PHE A O 1
ATOM 969 N N . ASP A 1 120 ? 14.198 -2.471 -11.355 1.00 97.19 120 ASP A N 1
ATOM 970 C CA . ASP A 1 120 ? 14.778 -1.233 -10.830 1.00 97.19 120 ASP A CA 1
ATOM 971 C C . ASP A 1 120 ? 15.148 -1.355 -9.340 1.00 97.19 120 ASP A C 1
ATOM 973 O O . ASP A 1 120 ? 15.090 -2.435 -8.751 1.00 97.19 120 ASP A O 1
ATOM 977 N N . LEU A 1 121 ? 15.550 -0.242 -8.718 1.00 97.06 121 LEU A 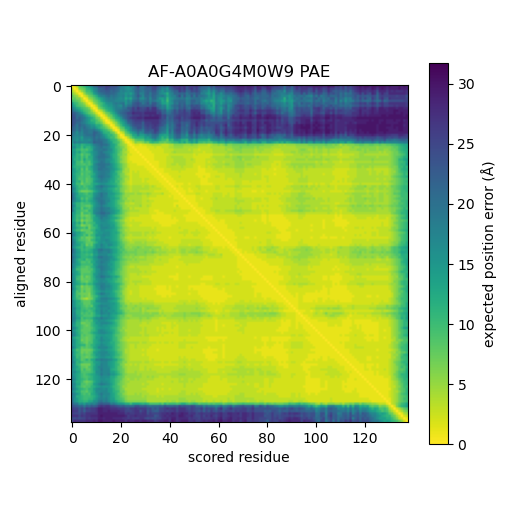N 1
ATOM 978 C CA . LEU A 1 121 ? 15.953 -0.214 -7.310 1.00 97.06 121 LEU A CA 1
ATOM 979 C C . LEU A 1 121 ? 14.870 -0.771 -6.371 1.00 97.06 121 LEU A C 1
ATOM 981 O O . LEU A 1 121 ? 15.195 -1.497 -5.435 1.00 97.06 121 LEU A O 1
ATOM 985 N N . GLY A 1 122 ? 13.593 -0.463 -6.620 1.00 96.62 122 GLY A N 1
ATOM 986 C CA . GLY A 1 122 ? 12.492 -0.961 -5.792 1.00 96.62 122 GLY A CA 1
ATOM 987 C C . GLY A 1 122 ? 12.409 -2.488 -5.824 1.00 96.62 122 GLY A C 1
ATOM 988 O O . GLY A 1 122 ? 12.329 -3.128 -4.775 1.00 96.62 122 GLY A O 1
ATOM 989 N N . MET A 1 123 ? 12.528 -3.078 -7.017 1.00 97.12 123 MET A N 1
ATOM 990 C CA . MET A 1 123 ? 12.546 -4.534 -7.176 1.00 97.12 123 MET A CA 1
ATOM 991 C C . MET A 1 123 ? 13.813 -5.178 -6.599 1.00 97.12 123 MET A C 1
ATOM 993 O O . MET A 1 123 ? 13.727 -6.245 -5.998 1.00 97.12 123 MET A O 1
ATOM 997 N N . GLN A 1 124 ? 14.976 -4.531 -6.723 1.00 96.81 124 GLN A N 1
ATOM 998 C CA . GLN A 1 124 ? 16.225 -5.006 -6.110 1.00 96.81 124 GLN A CA 1
ATOM 999 C C . GLN A 1 124 ? 16.116 -5.075 -4.582 1.00 96.81 124 GLN A C 1
ATOM 1001 O O . GLN A 1 124 ? 16.503 -6.079 -3.988 1.00 96.81 124 GLN A O 1
ATOM 1006 N N . LEU A 1 125 ? 15.548 -4.041 -3.950 1.00 96.31 125 LEU A N 1
ATOM 1007 C CA . LEU A 1 125 ? 15.290 -4.022 -2.507 1.00 96.31 125 LEU A CA 1
ATOM 1008 C C . LEU A 1 125 ? 14.287 -5.104 -2.101 1.00 96.31 125 LEU A C 1
ATOM 1010 O O . LEU A 1 125 ? 14.491 -5.784 -1.099 1.00 96.31 125 LEU A O 1
ATOM 1014 N N . ASN A 1 126 ? 13.224 -5.286 -2.887 1.00 95.12 126 ASN A N 1
ATOM 1015 C CA . ASN A 1 126 ? 12.259 -6.353 -2.655 1.00 95.12 126 ASN A CA 1
ATOM 1016 C C . ASN A 1 126 ? 12.896 -7.736 -2.726 1.00 95.12 126 ASN A C 1
ATOM 1018 O O . ASN A 1 126 ? 12.705 -8.530 -1.811 1.00 95.12 126 ASN A O 1
ATOM 1022 N N . GLN A 1 127 ? 13.669 -8.008 -3.778 1.00 94.06 127 GLN A N 1
ATOM 1023 C CA . GLN A 1 127 ? 14.377 -9.273 -3.899 1.00 94.06 127 GLN A CA 1
ATOM 1024 C C . GLN A 1 127 ? 15.289 -9.454 -2.689 1.00 94.06 127 GLN A C 1
ATOM 1026 O O . GLN A 1 127 ? 15.110 -10.411 -1.958 1.00 94.06 127 GLN A O 1
ATOM 1031 N N . ALA A 1 128 ? 16.172 -8.498 -2.391 1.00 92.88 128 ALA A N 1
ATOM 1032 C CA . ALA A 1 128 ? 17.113 -8.610 -1.276 1.00 92.88 128 ALA A CA 1
ATOM 1033 C C . ALA A 1 128 ? 16.443 -8.905 0.081 1.00 92.88 128 ALA A C 1
ATOM 1035 O O . ALA A 1 128 ? 16.992 -9.665 0.871 1.00 92.88 128 ALA A O 1
ATOM 1036 N N . MET A 1 129 ? 15.262 -8.336 0.346 1.00 91.31 129 MET A N 1
ATOM 1037 C CA . MET A 1 129 ? 14.522 -8.569 1.593 1.00 91.31 129 MET A CA 1
ATOM 1038 C C . MET A 1 129 ? 13.822 -9.934 1.655 1.00 91.31 129 MET A C 1
ATOM 1040 O O . MET A 1 129 ? 13.640 -10.461 2.749 1.00 91.31 129 MET A O 1
ATOM 1044 N N . PHE A 1 130 ? 13.408 -10.499 0.515 1.00 90.56 130 PHE A N 1
ATOM 1045 C CA . PHE A 1 130 ? 12.610 -11.733 0.458 1.00 90.56 130 PHE A CA 1
ATOM 1046 C C . PHE A 1 130 ? 13.335 -12.939 -0.169 1.00 90.56 130 PHE A C 1
ATOM 1048 O O . PHE A 1 130 ? 12.772 -14.031 -0.195 1.00 90.56 130 PHE A O 1
ATOM 1055 N N . ASP A 1 131 ? 14.570 -12.779 -0.654 1.00 84.25 131 ASP A N 1
ATOM 1056 C CA . ASP A 1 131 ? 15.372 -13.844 -1.284 1.00 84.25 131 ASP A CA 1
ATOM 1057 C C . ASP A 1 131 ? 15.813 -14.910 -0.265 1.00 84.25 131 ASP A C 1
ATOM 1059 O O . ASP A 1 131 ? 15.930 -16.097 -0.574 1.00 84.25 131 ASP A O 1
ATOM 1063 N N . SER A 1 132 ? 16.007 -14.513 0.994 1.00 68.62 132 SER A N 1
ATOM 1064 C CA . SER A 1 132 ? 16.360 -15.420 2.083 1.00 68.62 132 SER A CA 1
ATOM 1065 C C . SER A 1 132 ? 15.122 -16.133 2.636 1.00 68.62 132 SER A C 1
ATOM 1067 O O . SER A 1 132 ? 14.512 -15.691 3.605 1.00 68.62 132 SER A O 1
ATOM 1069 N N . GLY A 1 133 ? 14.785 -17.294 2.064 1.00 61.06 133 GLY A N 1
ATOM 1070 C CA . GLY A 1 133 ? 13.695 -18.179 2.522 1.00 61.06 133 GLY A CA 1
ATOM 1071 C C . GLY A 1 133 ? 13.849 -18.770 3.937 1.00 61.06 133 GLY A C 1
ATOM 1072 O O . GLY A 1 133 ? 13.009 -19.549 4.380 1.00 61.06 133 GLY A O 1
ATOM 1073 N N . THR A 1 134 ? 14.907 -18.404 4.659 1.00 63.75 134 THR A N 1
ATOM 1074 C CA . THR A 1 134 ? 15.111 -18.690 6.082 1.00 63.75 134 THR A CA 1
ATOM 1075 C C . THR A 1 134 ? 15.672 -17.443 6.746 1.00 63.75 134 THR A C 1
ATOM 1077 O O . THR A 1 134 ? 16.884 -17.326 6.940 1.00 63.75 134 THR A O 1
ATOM 1080 N N . ASP A 1 135 ? 14.799 -16.496 7.068 1.00 60.22 135 ASP A N 1
ATOM 1081 C CA . ASP A 1 135 ? 15.155 -15.436 8.000 1.00 60.22 135 ASP A CA 1
ATOM 1082 C C . ASP A 1 135 ? 15.445 -16.073 9.374 1.00 60.22 135 ASP A C 1
ATOM 1084 O O . ASP A 1 135 ? 14.589 -16.725 9.971 1.00 60.22 135 ASP A O 1
ATOM 1088 N N . ARG A 1 136 ? 16.696 -15.960 9.831 1.00 55.50 136 ARG A N 1
ATOM 1089 C CA . ARG A 1 136 ? 17.158 -16.353 11.176 1.00 55.50 136 ARG A CA 1
ATOM 1090 C C . ARG A 1 136 ? 17.475 -15.127 12.041 1.00 55.50 136 ARG A C 1
ATOM 1092 O O . ARG A 1 136 ? 18.189 -15.259 13.030 1.00 55.50 136 ARG A O 1
ATOM 1099 N N . SER A 1 137 ? 17.029 -13.938 11.636 1.00 56.34 137 SER A N 1
ATOM 1100 C CA . SER A 1 137 ? 17.347 -12.673 12.307 1.00 56.34 137 SER A CA 1
ATOM 1101 C C . SER A 1 137 ? 16.273 -12.180 13.286 1.00 56.34 137 SER A C 1
ATOM 1103 O O . SER A 1 137 ? 16.397 -11.069 13.801 1.00 56.34 137 SER A O 1
ATOM 1105 N N . GLY A 1 138 ? 15.274 -13.017 13.594 1.00 49.22 138 GLY A N 1
ATOM 1106 C CA . GLY A 1 138 ? 14.326 -12.830 14.700 1.00 49.22 138 GLY A CA 1
ATOM 1107 C C . GLY A 1 138 ? 14.594 -13.776 15.859 1.00 49.22 138 GLY A C 1
ATOM 1108 O O . GLY A 1 138 ? 14.587 -15.001 15.607 1.00 49.22 138 GLY A O 1
#

Sequence (138 aa):
MSSSTSDNDSAGERAPSKRNSPNKTVKVLGDLGVYCAGVKFGGFDTADAKEYNHIFSFMESSFEKHSRPKEAKQAMDRHNMRYLMRVYPDRYRYQSTNFDPLVYWRRGVQMAAMNWQTFDLGMQLNQAMFDSGTDRSG

InterPro domains:
  IPR001192 Phosphoinositide phospholipase C family [PR00390] (84-105)
  IPR001192 Phosphoinositide phospholipase C family [PR00390] (105-123)
  IPR001192 Phosphoinositide phospholipase C family [PTHR10336] (7-132)
  IPR001711 Phospholipase C, phosphatidylinositol-specific, Y domain [PF00387] (29-135)
  IPR001711 Phospholipase C, phosphatidylinositol-specific, Y domain [PS50008] (29-138)
  IPR001711 Phospholipase C, phosphatidylinositol-specific, Y domain [SM00149] (29-136)
  IPR017946 PLC-like phosphodiesterase, TIM beta/alpha-barrel domain superfamily [G3DSA:3.20.20.190] (1-138)
  IPR017946 PLC-like phosphodiesterase, TIM beta/alpha-barrel domain superfamily [SSF51695] (14-133)

Nearest PDB structures (foldseek):
  6pmp-assembly4_D  TM=9.383E-01  e=1.410E-06  Rattus norvegicus
  2fju-assembly1_B  TM=9.463E-01  e=7.605E-06  Homo sapiens
  2zkm-assembly1_X  TM=9.382E-01  e=9.238E-06  Homo sapiens
  9bcz-asse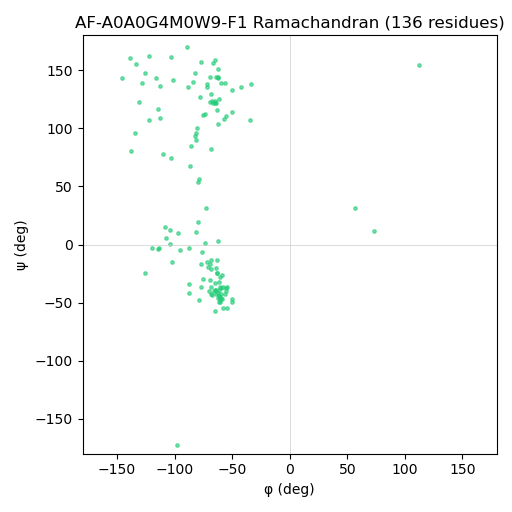mbly1_A  TM=9.095E-01  e=3.378E-05  Gallus gallus
  1qat-assembly1_A  TM=8.543E-01  e=2.606E-05  Rattus norvegicus

Foldseek 3Di:
DADDLEPPPDPDDDDDDDDDDPRPDDPVRQVVQPQADEDHDPDCVDPLVVDQRYEYEYEPVRCCVQCVDPVSLVSQLVSLVRYAYAYEYDPVPPVQDADQCVVVVVSNHPHDDGRPVDPDPNVVVVCVVPVPPDPPPD

pLDDT: mean 84.53, std 20.07, range [32.53, 98.38]

Solvent-accessible surface area (backbone atoms only — not comparable to full-atom values): 8609 Å² total; per-residue (Å²): 133,86,76,72,52,58,70,78,83,70,97,63,86,90,70,84,83,78,74,83,74,74,81,86,64,55,64,80,66,53,71,68,37,71,70,62,30,78,36,71,87,82,51,82,86,40,72,68,62,66,46,89,23,37,26,42,43,31,32,51,70,56,41,51,68,57,46,63,50,72,67,41,29,54,50,45,43,60,45,33,76,77,39,56,34,33,38,35,70,47,84,85,44,77,85,42,61,62,61,70,56,66,72,44,47,78,45,47,40,76,39,73,51,72,48,83,90,39,88,46,72,31,43,51,52,50,44,70,73,62,67,59,90,70,79,79,87,120

Organism: Verticillium longisporum (NCBI:txid100787)

Radius of gyration: 16.42 Å; Cα contacts (8 Å, |Δi|>4): 158; chains: 1; bounding box: 41×39×33 Å

Secondary structure (DSSP, 8-state):
----------SS--------------HHHHTT-SS-EE-----TTSSGGGSTTEEEEEEHHHHHHHHSSHHHHHHHHHHHTTSEEEEE--TT-TT-PPP-THHHHTTT-SEE---TT--SHHHHHHHHHHS-SS----

Mean predicted aligned error: 8.42 Å